Protein AF-A0A392UCR4-F1 (afdb_monomer_lite)

Structure (mmCIF, N/CA/C/O backbone):
data_AF-A0A392UCR4-F1
#
_entry.id   AF-A0A392UCR4-F1
#
loop_
_atom_site.group_PDB
_atom_site.id
_atom_site.type_symbol
_atom_site.label_atom_id
_atom_site.label_alt_id
_atom_site.label_comp_id
_atom_site.label_asym_id
_atom_site.label_entity_id
_atom_site.label_seq_id
_atom_site.pdbx_PDB_ins_code
_atom_site.Cartn_x
_atom_site.Cartn_y
_atom_site.Cartn_z
_atom_site.occupancy
_atom_site.B_iso_or_equiv
_atom_site.auth_seq_id
_atom_site.auth_comp_id
_atom_site.auth_asym_id
_atom_site.auth_atom_id
_atom_site.pdbx_PDB_model_num
ATOM 1 N N . MET A 1 1 ? -12.003 1.691 17.019 1.00 75.31 1 MET A N 1
ATOM 2 C CA . MET A 1 1 ? -11.561 1.442 15.629 1.00 75.31 1 MET A CA 1
ATOM 3 C C . MET A 1 1 ? -10.568 0.295 15.637 1.00 75.31 1 MET A C 1
ATOM 5 O O . MET A 1 1 ? -9.810 0.192 16.596 1.00 75.31 1 MET A O 1
ATOM 9 N N . ARG A 1 2 ? -10.614 -0.597 14.644 1.00 90.25 2 ARG A N 1
ATOM 10 C CA . ARG A 1 2 ? -9.711 -1.749 14.548 1.00 90.25 2 ARG A CA 1
ATOM 11 C C . ARG A 1 2 ? -8.714 -1.519 13.426 1.00 90.25 2 ARG A C 1
ATOM 13 O O . ARG A 1 2 ? -9.099 -1.443 12.262 1.00 90.25 2 ARG A O 1
ATOM 20 N N . GLU A 1 3 ? -7.441 -1.482 13.781 1.00 94.88 3 GLU A N 1
ATOM 21 C CA . GLU A 1 3 ? -6.359 -1.449 12.807 1.00 94.88 3 GLU A CA 1
ATOM 22 C C . GLU A 1 3 ? -6.050 -2.862 12.315 1.00 94.88 3 GLU A C 1
ATOM 24 O O . GLU A 1 3 ? -5.997 -3.815 13.098 1.00 94.88 3 GLU A O 1
ATOM 29 N N . THR A 1 4 ? -5.836 -3.011 11.014 1.00 95.00 4 THR A N 1
ATOM 30 C CA . THR A 1 4 ? -5.442 -4.292 10.433 1.00 95.00 4 THR A CA 1
ATOM 31 C C . THR A 1 4 ? -4.488 -4.107 9.264 1.00 95.00 4 THR A C 1
ATOM 33 O O . THR A 1 4 ? -4.490 -3.083 8.581 1.00 95.00 4 THR A O 1
ATOM 36 N N . TRP A 1 5 ? -3.668 -5.129 9.036 1.00 96.19 5 TRP A N 1
ATOM 37 C CA . TRP A 1 5 ? -2.787 -5.212 7.881 1.00 96.19 5 TRP A CA 1
ATOM 38 C C . TRP A 1 5 ? -3.467 -5.997 6.766 1.00 96.19 5 TRP A C 1
ATOM 40 O O . TRP A 1 5 ? -3.913 -7.125 6.976 1.00 96.19 5 TRP A O 1
ATOM 50 N N . VAL A 1 6 ? -3.476 -5.427 5.569 1.00 95.19 6 VAL A N 1
ATOM 51 C CA . VAL A 1 6 ? -4.035 -6.029 4.360 1.00 95.19 6 VAL A CA 1
ATOM 52 C C . VAL A 1 6 ? -2.911 -6.273 3.363 1.00 95.19 6 VAL A C 1
ATOM 54 O O . VAL A 1 6 ? -2.024 -5.437 3.185 1.00 95.19 6 VAL A O 1
ATOM 57 N N . LYS A 1 7 ? -2.946 -7.438 2.717 1.00 96.31 7 LYS A N 1
ATOM 58 C CA . LYS A 1 7 ? -2.065 -7.769 1.598 1.00 96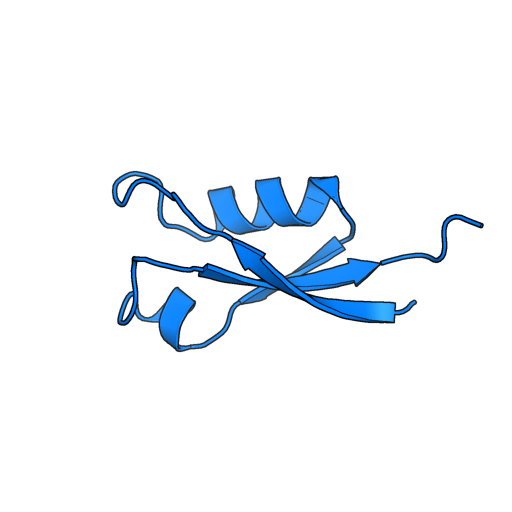.31 7 LYS A CA 1
ATOM 59 C C . LYS A 1 7 ? -2.820 -7.551 0.295 1.00 96.31 7 LYS A C 1
ATOM 61 O O . LYS A 1 7 ? -3.930 -8.055 0.143 1.00 96.31 7 LYS A O 1
ATOM 66 N N . VAL A 1 8 ? -2.207 -6.830 -0.631 1.00 95.56 8 VAL A N 1
ATOM 67 C CA . VAL A 1 8 ? -2.758 -6.545 -1.953 1.00 95.56 8 VAL A CA 1
ATOM 68 C C . VAL A 1 8 ? -1.862 -7.193 -2.998 1.00 95.56 8 VAL A C 1
ATOM 70 O O . VAL A 1 8 ? -0.663 -6.925 -3.046 1.00 95.56 8 VAL A O 1
ATOM 73 N N . TYR A 1 9 ? -2.454 -8.047 -3.825 1.00 95.06 9 TYR A N 1
ATOM 74 C CA . TYR A 1 9 ? -1.765 -8.827 -4.851 1.00 95.06 9 TYR A CA 1
ATOM 75 C C . TYR A 1 9 ? -2.140 -8.341 -6.253 1.00 95.06 9 TYR A C 1
ATOM 77 O O . TYR A 1 9 ? -3.185 -7.717 -6.436 1.00 95.06 9 TYR A O 1
ATOM 85 N N . GLY A 1 10 ? -1.301 -8.651 -7.246 1.00 93.19 10 GLY A N 1
ATOM 86 C CA . GLY A 1 10 ? -1.592 -8.367 -8.659 1.00 93.19 10 GLY A CA 1
ATOM 87 C C . GLY A 1 10 ? -1.458 -6.894 -9.057 1.00 93.19 10 GLY A C 1
ATOM 88 O O . GLY A 1 10 ? -1.999 -6.479 -10.079 1.00 93.19 10 GLY A O 1
ATOM 89 N N . ILE A 1 11 ? -0.750 -6.090 -8.261 1.00 94.25 11 ILE A N 1
ATOM 90 C CA . ILE A 1 11 ? -0.495 -4.685 -8.583 1.00 94.25 11 ILE A CA 1
ATOM 91 C C . ILE A 1 11 ? 0.517 -4.605 -9.726 1.00 94.25 11 ILE A C 1
ATOM 93 O O . ILE A 1 11 ? 1.629 -5.118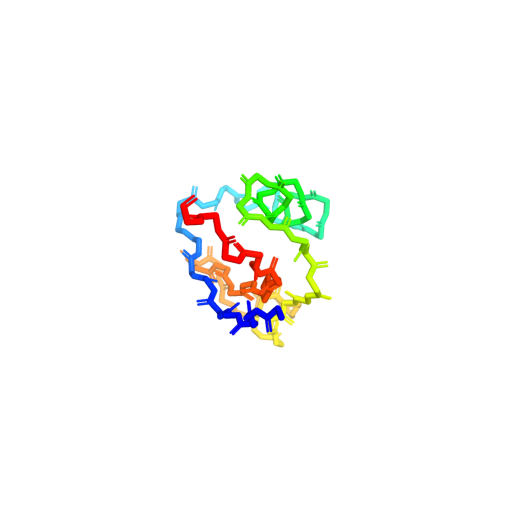 -9.625 1.00 94.25 11 ILE A O 1
ATOM 97 N N . HIS A 1 12 ? 0.153 -3.915 -10.805 1.00 93.50 12 HIS A N 1
ATOM 98 C CA .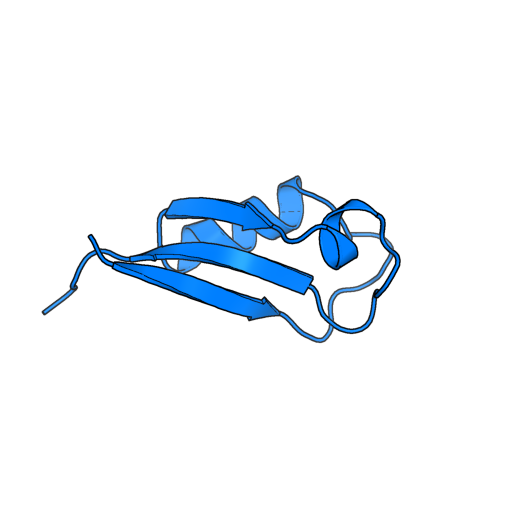 HIS A 1 12 ? 1.102 -3.587 -11.864 1.00 93.50 12 HIS A CA 1
ATOM 99 C C . HIS A 1 12 ? 2.197 -2.646 -11.347 1.00 93.50 12 HIS A C 1
ATOM 101 O O . HIS A 1 12 ? 1.908 -1.617 -10.739 1.00 93.50 12 HIS A O 1
ATOM 107 N N . LEU A 1 13 ? 3.457 -2.945 -11.680 1.00 92.56 13 LEU A N 1
ATOM 108 C CA . LEU A 1 13 ? 4.616 -2.163 -11.234 1.00 92.56 13 LEU A CA 1
ATOM 109 C C . LEU A 1 13 ? 4.527 -0.674 -11.610 1.00 92.56 13 LEU A C 1
ATOM 111 O O . LEU A 1 13 ? 4.932 0.184 -10.832 1.00 92.56 13 LEU A O 1
ATOM 115 N N . HIS A 1 14 ? 3.949 -0.360 -12.775 1.00 92.50 14 HIS A N 1
ATOM 116 C CA . HIS A 1 14 ? 3.773 1.017 -13.250 1.00 92.50 14 HIS A CA 1
ATOM 117 C C . HIS A 1 14 ? 2.947 1.893 -12.293 1.00 92.50 14 HIS A C 1
ATOM 119 O O . HIS A 1 14 ? 3.178 3.094 -12.202 1.00 92.50 14 HIS A O 1
ATOM 125 N N . VAL A 1 15 ? 2.006 1.294 -11.560 1.00 94.12 15 VAL A N 1
ATOM 126 C CA . 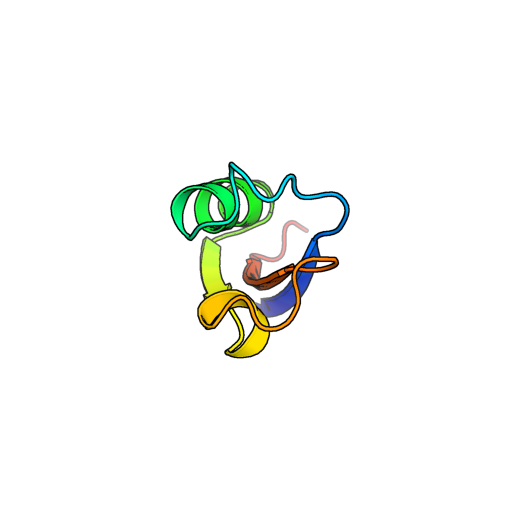VAL A 1 15 ? 1.117 2.002 -10.628 1.00 94.12 15 VAL A CA 1
ATOM 127 C C . VAL A 1 15 ? 1.510 1.781 -9.164 1.00 94.12 15 VAL A C 1
ATOM 129 O O . VAL A 1 15 ? 0.761 2.152 -8.262 1.00 94.12 15 VAL A O 1
ATOM 132 N N . TRP A 1 16 ? 2.684 1.193 -8.903 1.00 95.62 16 TRP A N 1
ATOM 133 C CA . TRP A 1 16 ? 3.170 0.949 -7.547 1.00 95.62 16 TRP A CA 1
ATOM 134 C C . TRP A 1 16 ? 3.540 2.254 -6.840 1.00 95.62 16 TRP A C 1
ATOM 136 O O . TRP A 1 16 ? 4.625 2.822 -7.027 1.00 95.62 16 TRP A O 1
ATOM 146 N N . GLY A 1 17 ? 2.647 2.726 -5.979 1.00 93.81 1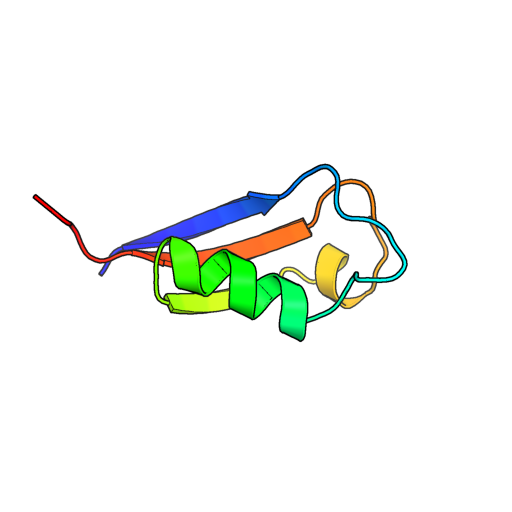7 GLY A N 1
ATOM 147 C CA . GLY A 1 17 ? 2.879 3.941 -5.221 1.00 93.81 17 GLY A CA 1
ATOM 148 C C . GLY A 1 17 ? 1.777 4.253 -4.226 1.00 93.81 17 GLY A C 1
ATOM 149 O O . GLY A 1 17 ? 0.680 3.697 -4.263 1.00 93.81 17 GLY A O 1
ATOM 150 N N . GLU A 1 18 ? 2.089 5.203 -3.353 1.00 94.81 18 GLU A N 1
ATOM 151 C CA . GLU A 1 18 ? 1.235 5.641 -2.253 1.00 94.81 18 GLU A CA 1
ATOM 152 C C . GLU A 1 18 ? -0.174 6.040 -2.706 1.00 94.81 18 GLU A C 1
ATOM 154 O O . GLU A 1 18 ? -1.146 5.673 -2.054 1.00 94.81 18 GLU A O 1
ATOM 159 N N . ASN A 1 19 ? -0.307 6.716 -3.851 1.00 95.62 19 ASN A N 1
ATOM 160 C CA . ASN A 1 19 ? -1.611 7.115 -4.390 1.00 95.62 19 ASN A CA 1
ATOM 161 C C . ASN A 1 19 ? -2.533 5.911 -4.636 1.00 95.62 19 ASN A C 1
ATOM 163 O O . ASN A 1 19 ? -3.715 5.958 -4.293 1.00 95.62 19 ASN A O 1
ATOM 167 N N . LEU A 1 20 ? -1.992 4.817 -5.184 1.00 95.56 20 LEU A N 1
ATOM 168 C CA . LEU A 1 20 ? -2.749 3.584 -5.382 1.00 95.56 20 LEU A CA 1
ATOM 169 C C . LEU A 1 20 ? -3.094 2.937 -4.036 1.00 95.56 20 LEU A C 1
ATOM 171 O O . LEU A 1 20 ? -4.231 2.518 -3.829 1.00 95.56 20 LEU A O 1
ATOM 175 N N . PHE A 1 21 ? -2.137 2.868 -3.109 1.00 95.69 21 PHE A N 1
ATOM 176 C CA . PHE A 1 21 ? -2.340 2.250 -1.796 1.00 95.69 21 PHE A CA 1
ATOM 177 C C . PHE A 1 21 ? -3.393 2.976 -0.963 1.00 95.69 21 PHE A C 1
ATOM 179 O O . PHE A 1 21 ? -4.258 2.321 -0.383 1.00 95.69 21 PHE A O 1
ATOM 186 N N . LYS A 1 22 ? -3.382 4.313 -0.981 1.00 96.00 22 LYS A N 1
ATOM 187 C CA . LYS A 1 22 ? -4.430 5.149 -0.392 1.00 96.00 22 LYS A CA 1
ATOM 188 C C . LYS A 1 22 ? -5.778 4.866 -1.038 1.00 96.00 22 LYS A C 1
ATOM 190 O O . LYS A 1 22 ? -6.724 4.559 -0.327 1.00 96.00 22 LYS A O 1
ATOM 195 N N . ALA A 1 23 ? -5.862 4.875 -2.370 1.00 96.00 23 ALA A N 1
ATOM 196 C CA . ALA A 1 23 ? -7.114 4.604 -3.078 1.00 96.00 23 ALA A CA 1
ATOM 197 C C . ALA A 1 23 ? -7.700 3.216 -2.756 1.00 96.00 23 ALA A C 1
ATOM 199 O O . ALA A 1 23 ? -8.915 3.073 -2.634 1.00 96.00 23 ALA A O 1
ATOM 200 N N . ILE A 1 24 ? -6.851 2.195 -2.602 1.00 94.81 24 ILE A N 1
ATOM 201 C CA . ILE A 1 24 ? -7.275 0.845 -2.210 1.00 94.81 24 ILE A CA 1
ATOM 202 C C . ILE A 1 24 ? -7.688 0.812 -0.737 1.00 94.81 24 ILE A C 1
ATOM 204 O O . ILE A 1 24 ? -8.755 0.287 -0.428 1.00 94.81 24 ILE A O 1
ATOM 208 N N . GLY A 1 25 ? -6.880 1.381 0.162 1.00 94.44 25 GLY A N 1
ATOM 209 C CA . GLY A 1 25 ? -7.169 1.428 1.595 1.00 94.44 25 GLY A CA 1
ATOM 210 C C . GLY A 1 25 ? -8.493 2.131 1.890 1.00 94.44 25 GLY A C 1
ATOM 211 O O . GLY A 1 25 ? -9.332 1.564 2.587 1.00 94.44 25 GLY A O 1
ATOM 212 N N . SER A 1 26 ? -8.727 3.277 1.243 1.00 93.50 26 SER A N 1
ATOM 213 C CA . SER A 1 26 ? -9.948 4.082 1.358 1.00 93.50 26 SER A CA 1
ATOM 214 C C . SER A 1 26 ? -11.237 3.346 0.973 1.00 93.50 26 SER A C 1
ATOM 216 O O . SER A 1 26 ? -12.316 3.770 1.375 1.00 93.50 26 SER A O 1
ATOM 218 N N . LYS A 1 27 ? -11.168 2.242 0.212 1.00 92.19 27 LYS A N 1
ATOM 219 C CA . LYS A 1 27 ? -12.354 1.420 -0.103 1.00 92.19 27 LYS A CA 1
ATOM 220 C C . LYS A 1 27 ? -12.818 0.547 1.062 1.00 92.19 27 LYS A C 1
ATOM 222 O O . LYS A 1 27 ? -13.977 0.148 1.080 1.00 92.19 27 LYS A O 1
ATOM 227 N N . TYR A 1 28 ? -11.924 0.221 1.993 1.00 90.25 28 TYR A N 1
ATOM 228 C CA . TYR A 1 28 ? -12.186 -0.725 3.084 1.00 90.25 28 TYR A CA 1
ATOM 229 C C . TYR A 1 28 ? -12.060 -0.088 4.474 1.00 90.25 28 TYR A C 1
ATOM 231 O O . TYR A 1 28 ? -12.361 -0.739 5.472 1.00 90.25 28 TYR A O 1
ATOM 239 N N . GLY A 1 29 ? -11.611 1.164 4.554 1.00 91.75 29 GLY A N 1
ATOM 240 C CA . GLY A 1 29 ? -11.392 1.891 5.797 1.00 91.75 29 GLY A CA 1
ATOM 241 C C . GLY A 1 29 ? -10.556 3.145 5.565 1.00 91.75 29 GLY A C 1
ATOM 242 O O . GLY A 1 29 ? -10.444 3.624 4.445 1.00 91.75 29 GLY A O 1
ATOM 243 N N . GLU A 1 30 ? -9.939 3.674 6.611 1.00 94.19 30 GLU A N 1
ATOM 244 C CA . GLU A 1 30 ? -8.965 4.760 6.484 1.00 94.19 30 GLU A CA 1
ATOM 245 C C . GLU A 1 30 ? -7.574 4.172 6.226 1.00 94.19 30 GLU A C 1
ATOM 247 O O . GLU A 1 30 ? -7.127 3.291 6.963 1.00 94.19 30 GLU A O 1
ATOM 252 N N . PHE A 1 31 ? -6.883 4.631 5.181 1.00 95.62 31 PHE A N 1
ATOM 253 C CA . PHE A 1 31 ? -5.485 4.264 4.964 1.00 95.62 31 PHE A CA 1
ATOM 254 C C . PHE A 1 31 ? -4.608 4.907 6.043 1.00 95.62 31 PHE A C 1
ATOM 256 O O . PHE A 1 31 ? -4.639 6.123 6.214 1.00 95.62 31 PHE A O 1
ATOM 263 N N . LEU A 1 32 ? -3.804 4.094 6.728 1.00 96.06 32 LEU A N 1
ATOM 264 C CA . LEU A 1 32 ? -2.890 4.560 7.768 1.00 96.06 32 LEU A CA 1
ATOM 265 C C . LEU A 1 32 ? -1.441 4.569 7.284 1.00 96.06 32 LEU A C 1
ATOM 267 O O . LEU A 1 32 ? -0.753 5.568 7.458 1.00 96.06 32 LEU A O 1
ATOM 271 N N . ASP A 1 33 ? -0.969 3.454 6.716 1.00 96.44 33 ASP A N 1
ATOM 272 C CA . A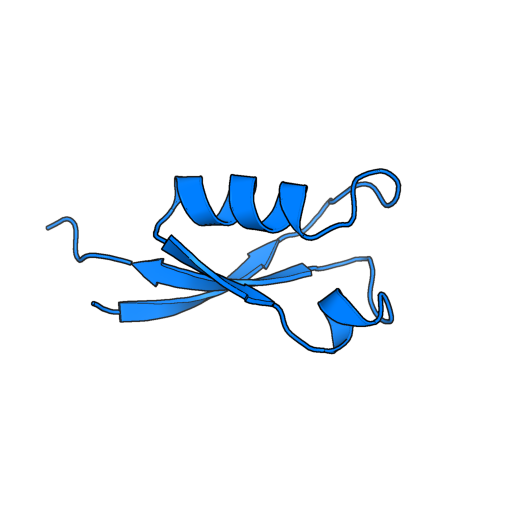SP A 1 33 ? 0.448 3.292 6.366 1.00 96.44 33 ASP A CA 1
ATOM 273 C C . ASP A 1 33 ? 0.704 2.104 5.412 1.00 96.44 33 ASP A C 1
ATOM 275 O O . ASP A 1 33 ? -0.210 1.343 5.088 1.00 96.44 33 ASP A O 1
ATOM 279 N N . PHE A 1 34 ? 1.951 1.893 4.990 1.00 96.44 34 PHE A N 1
ATOM 280 C CA . PHE A 1 34 ? 2.442 0.678 4.330 1.00 96.44 34 PHE A CA 1
ATOM 281 C C . PHE A 1 34 ? 3.782 0.215 4.923 1.00 96.44 34 PHE A C 1
ATOM 283 O O . PHE A 1 34 ? 4.512 0.984 5.538 1.00 96.44 34 PHE A O 1
ATOM 290 N N . ASP A 1 35 ? 4.119 -1.069 4.779 1.00 96.00 35 ASP A N 1
ATOM 291 C CA . ASP A 1 35 ? 5.361 -1.599 5.353 1.00 96.00 35 ASP A CA 1
ATOM 292 C C . ASP A 1 35 ? 6.624 -1.174 4.578 1.00 96.00 35 ASP A C 1
ATOM 294 O O . ASP A 1 35 ? 6.573 -0.737 3.426 1.00 96.00 35 ASP A O 1
ATOM 298 N N . ASN A 1 36 ? 7.795 -1.350 5.198 1.00 95.62 36 ASN A N 1
ATOM 299 C CA . ASN A 1 36 ? 9.067 -0.947 4.596 1.00 95.62 36 ASN A CA 1
ATOM 300 C C . ASN A 1 36 ? 9.377 -1.688 3.282 1.00 95.62 36 ASN A C 1
ATOM 302 O O . ASN A 1 36 ? 9.999 -1.121 2.388 1.00 95.62 36 ASN A O 1
ATOM 306 N N . ASN A 1 37 ? 8.937 -2.941 3.125 1.00 94.75 37 ASN A N 1
ATOM 307 C CA . ASN A 1 37 ? 9.121 -3.678 1.869 1.00 94.75 37 ASN A CA 1
ATOM 308 C C . ASN A 1 37 ? 8.319 -3.043 0.726 1.00 94.75 37 ASN A C 1
ATOM 310 O O . ASN A 1 37 ? 8.821 -2.930 -0.394 1.00 94.75 37 ASN A O 1
ATOM 314 N N . THR A 1 38 ? 7.099 -2.592 1.025 1.00 95.19 38 THR A N 1
ATOM 315 C CA . THR A 1 38 ? 6.239 -1.870 0.085 1.00 95.19 38 THR A CA 1
ATOM 316 C C . THR A 1 38 ? 6.813 -0.489 -0.237 1.00 95.19 38 THR A C 1
ATOM 318 O O . THR A 1 38 ? 6.856 -0.105 -1.410 1.00 95.19 38 THR A O 1
ATOM 321 N N . ALA A 1 39 ? 7.314 0.218 0.784 1.00 94.50 39 ALA A N 1
ATOM 322 C CA . ALA A 1 39 ? 7.935 1.539 0.675 1.00 94.50 39 ALA A CA 1
ATOM 323 C C . ALA A 1 39 ? 9.202 1.522 -0.193 1.00 94.50 39 ALA A C 1
ATOM 325 O O . ALA A 1 39 ? 9.334 2.287 -1.145 1.00 94.50 39 ALA A O 1
ATOM 326 N N . SER A 1 40 ? 10.119 0.605 0.118 1.00 94.38 40 SER A N 1
ATOM 327 C CA . SER A 1 40 ? 11.407 0.445 -0.567 1.00 94.38 40 SER A CA 1
ATOM 328 C C . SER A 1 40 ? 11.297 -0.245 -1.923 1.00 94.38 40 SER A C 1
ATOM 330 O O . SER A 1 40 ? 12.299 -0.361 -2.625 1.00 94.38 40 SER A O 1
ATOM 332 N N . ARG A 1 41 ? 10.100 -0.723 -2.297 1.00 91.62 41 ARG A N 1
ATOM 333 C CA . ARG A 1 41 ? 9.876 -1.533 -3.505 1.00 91.62 41 ARG A CA 1
ATOM 334 C C . ARG A 1 41 ? 10.760 -2.786 -3.550 1.00 91.62 41 ARG A C 1
ATOM 336 O O . ARG A 1 41 ? 11.016 -3.321 -4.624 1.00 91.62 41 ARG A O 1
ATOM 343 N N . ALA A 1 42 ? 11.202 -3.275 -2.390 1.00 90.44 42 ALA A N 1
ATOM 344 C CA . ALA A 1 42 ? 12.012 -4.486 -2.281 1.00 90.44 42 ALA A CA 1
ATOM 345 C C . ALA A 1 42 ? 11.224 -5.742 -2.680 1.00 90.44 42 ALA A C 1
ATOM 347 O O . ALA A 1 42 ? 11.808 -6.747 -3.084 1.00 90.44 42 ALA A O 1
ATOM 348 N N . LYS A 1 43 ? 9.891 -5.683 -2.563 1.00 86.25 43 LYS A N 1
ATOM 349 C CA . LYS A 1 43 ? 8.981 -6.779 -2.876 1.00 86.25 43 LYS A CA 1
ATOM 350 C C . LYS A 1 43 ? 7.757 -6.251 -3.632 1.00 86.25 43 LYS A C 1
ATOM 352 O O . LYS A 1 43 ? 6.971 -5.497 -3.072 1.00 86.25 43 LYS A O 1
ATOM 357 N N . LEU A 1 44 ? 7.638 -6.618 -4.911 1.00 89.94 44 LEU A N 1
ATOM 358 C CA . LEU A 1 44 ? 6.678 -6.044 -5.872 1.00 89.94 44 LEU A CA 1
ATOM 359 C C . LEU A 1 44 ? 5.558 -7.015 -6.297 1.00 89.94 44 LEU A C 1
ATOM 361 O O . LEU A 1 44 ? 4.710 -6.667 -7.111 1.00 89.94 44 LEU A O 1
ATOM 365 N N . ASP A 1 45 ? 5.536 -8.228 -5.747 1.00 91.75 45 ASP A N 1
ATOM 366 C CA . ASP A 1 45 ? 4.459 -9.219 -5.904 1.00 91.75 45 ASP A CA 1
ATOM 367 C C . ASP A 1 45 ? 3.295 -8.983 -4.927 1.00 91.75 45 ASP A C 1
ATOM 369 O O . ASP A 1 45 ? 2.166 -9.411 -5.182 1.00 91.75 45 ASP A O 1
ATOM 373 N N . VAL A 1 46 ? 3.555 -8.297 -3.809 1.00 95.19 46 VAL A N 1
ATOM 374 C CA . VAL A 1 46 ? 2.558 -8.012 -2.773 1.00 95.19 46 VAL A CA 1
ATOM 375 C C . VAL A 1 46 ? 2.845 -6.694 -2.069 1.00 95.19 46 VAL A C 1
ATOM 377 O O . VAL A 1 46 ? 3.925 -6.500 -1.517 1.00 95.19 46 VAL A O 1
ATOM 380 N N . ALA A 1 47 ? 1.855 -5.807 -2.038 1.00 96.88 47 ALA A N 1
ATOM 381 C CA . ALA A 1 47 ? 1.885 -4.629 -1.181 1.00 96.88 47 ALA A CA 1
ATOM 382 C C . ALA A 1 47 ? 1.230 -4.960 0.161 1.00 96.88 47 ALA A C 1
ATOM 384 O O . ALA A 1 47 ? 0.223 -5.674 0.214 1.00 96.88 47 ALA A O 1
ATOM 385 N N . ARG A 1 48 ? 1.773 -4.431 1.256 1.00 97.12 48 ARG A N 1
ATOM 386 C CA . ARG A 1 48 ? 1.208 -4.590 2.595 1.00 97.12 48 ARG A CA 1
ATOM 387 C C . ARG A 1 48 ? 0.862 -3.223 3.171 1.00 97.12 48 ARG A C 1
ATOM 389 O O . ARG A 1 48 ? 1.748 -2.452 3.526 1.00 97.12 48 ARG A O 1
ATOM 396 N N . ILE A 1 49 ? -0.437 -2.955 3.273 1.00 97.25 49 ILE A N 1
ATOM 397 C CA . ILE A 1 49 ? -0.989 -1.677 3.734 1.00 97.25 49 ILE A CA 1
ATOM 398 C C . ILE A 1 49 ? -1.683 -1.852 5.085 1.00 97.25 49 ILE A C 1
ATOM 400 O O . ILE A 1 49 ? -2.229 -2.917 5.383 1.00 97.25 49 ILE A O 1
ATOM 404 N N . LYS A 1 50 ? -1.663 -0.811 5.907 1.00 97.31 50 LYS A N 1
ATOM 405 C CA . LYS A 1 50 ? -2.346 -0.727 7.191 1.00 97.31 50 LYS A CA 1
ATOM 406 C C . LYS A 1 50 ? -3.584 0.139 7.022 1.00 97.31 50 LYS A C 1
ATOM 408 O O . LYS A 1 50 ? -3.492 1.250 6.503 1.00 97.31 50 LYS A O 1
ATOM 413 N N . ILE A 1 51 ? -4.727 -0.371 7.462 1.00 96.56 51 ILE A N 1
ATOM 414 C CA . ILE A 1 51 ? -5.993 0.361 7.424 1.00 96.56 51 ILE A CA 1
ATOM 415 C C . ILE A 1 51 ? -6.655 0.382 8.799 1.00 96.56 51 ILE A C 1
ATOM 417 O O . ILE A 1 51 ? -6.510 -0.565 9.579 1.00 96.56 51 ILE A O 1
ATOM 421 N N . SER A 1 52 ? -7.411 1.441 9.071 1.00 95.25 52 SER A N 1
ATOM 422 C CA . SER A 1 52 ? -8.351 1.525 10.185 1.00 95.25 52 SER A CA 1
ATOM 423 C C . SER A 1 52 ? -9.743 1.159 9.693 1.00 95.25 52 SER A C 1
ATOM 425 O O . SER A 1 52 ? -10.286 1.796 8.793 1.00 95.25 52 SER A O 1
ATOM 427 N N . THR A 1 53 ? -10.330 0.126 10.285 1.00 91.75 53 THR A N 1
ATOM 428 C CA . THR A 1 53 ? -11.711 -0.283 10.026 1.00 91.75 53 THR A CA 1
ATOM 429 C C . THR A 1 53 ? -12.599 0.139 11.191 1.00 91.75 53 THR A C 1
ATOM 431 O O . THR A 1 53 ? -12.288 -0.080 12.370 1.00 91.75 53 THR A O 1
ATOM 434 N N . SER A 1 54 ? -13.730 0.751 10.862 1.00 82.62 54 SER A N 1
ATOM 435 C CA . SER A 1 54 ? -14.846 0.911 11.791 1.00 82.62 54 SER A CA 1
ATOM 436 C C . SER A 1 54 ? -15.645 -0.387 11.785 1.00 82.62 54 SER A C 1
ATOM 438 O O . SER A 1 54 ? -15.832 -0.982 10.727 1.00 82.62 54 SER A O 1
ATOM 440 N N . PHE A 1 55 ? -16.100 -0.856 12.947 1.00 66.69 55 PHE A N 1
ATOM 441 C CA . PHE A 1 55 ? -17.046 -1.968 12.985 1.00 66.69 55 PHE A CA 1
ATOM 442 C C . PHE A 1 55 ? -18.333 -1.508 12.294 1.00 66.69 55 PHE A C 1
ATOM 444 O O . PHE A 1 55 ? -19.031 -0.643 12.817 1.00 66.69 55 PHE A O 1
ATOM 451 N N . ILE A 1 56 ? -18.593 -2.033 11.098 1.00 60.81 56 ILE A N 1
ATOM 452 C CA . ILE A 1 56 ? -19.889 -1.911 10.437 1.00 60.81 56 ILE A CA 1
ATOM 453 C C . ILE A 1 56 ? -20.643 -3.166 10.872 1.00 60.81 56 ILE A C 1
ATOM 455 O O . ILE A 1 56 ? -20.445 -4.238 10.301 1.00 60.81 56 ILE A O 1
ATOM 459 N N . GLY A 1 57 ? -21.326 -3.047 12.011 1.00 48.59 57 GLY A N 1
ATOM 460 C CA . GLY A 1 57 ? -22.226 -4.070 12.541 1.00 48.59 57 GLY A CA 1
ATOM 461 C C . GLY A 1 57 ? -23.571 -4.016 11.854 1.00 48.59 57 GLY A C 1
ATOM 462 O O . GLY A 1 57 ? -24.021 -2.879 11.585 1.00 48.59 57 GLY A O 1
#

Foldseek 3Di:
DDKDKDKDFDDDPVPLDDVVLQVVQVVAAGWDAWDPCSVVVVDVGITITMGDHDPPD

Secondary structure (DSSP, 8-state):
-EEEEEEEE---GGG-SHHHHHHHHTTTSEEEEE-HHHHTTS--SEEEEEEEE----

Sequence (57 aa):
MRETWVKVYGIHLHVWGENLFKAIGSKYGEFLDFDNNTASRAKLDVARIKISTSFIG

pLDDT: mean 91.91, std 8.79, range [48.59, 97.31]

Organism: NCBI:txid97028

Radius of gyration: 11.27 Å; chains: 1; bounding box: 34×16×29 Å